Protein AF-A0A844Q9M7-F1 (afdb_monomer_lite)

Structure (mmCIF, N/CA/C/O backbone):
data_AF-A0A844Q9M7-F1
#
_entry.id   AF-A0A844Q9M7-F1
#
loop_
_atom_site.group_PDB
_atom_site.id
_atom_site.type_symbol
_atom_site.label_atom_id
_atom_site.label_alt_id
_atom_site.label_comp_id
_atom_site.label_asym_id
_atom_site.label_entity_id
_atom_site.label_seq_id
_atom_site.pdbx_PDB_ins_code
_atom_site.Cartn_x
_atom_site.Cartn_y
_atom_site.Cartn_z
_atom_site.occupancy
_atom_site.B_iso_or_equiv
_atom_site.auth_seq_id
_atom_site.auth_comp_id
_atom_site.auth_asym_id
_atom_site.auth_atom_id
_atom_site.pdbx_PDB_model_num
ATOM 1 N N . MET A 1 1 ? 21.546 1.762 -18.714 1.00 50.78 1 MET A N 1
ATOM 2 C CA . MET A 1 1 ? 20.834 0.588 -19.251 1.00 50.78 1 MET A CA 1
ATOM 3 C C . MET A 1 1 ? 20.037 0.017 -18.087 1.00 50.78 1 MET A C 1
ATOM 5 O O . MET A 1 1 ? 20.643 -0.617 -17.238 1.00 50.78 1 MET A O 1
ATOM 9 N N . HIS A 1 2 ? 18.753 0.370 -17.952 1.00 58.12 2 HIS A N 1
ATOM 10 C CA . HIS A 1 2 ? 17.869 -0.300 -16.988 1.00 58.12 2 HIS A CA 1
ATOM 11 C C . HIS A 1 2 ? 17.723 -1.745 -17.474 1.00 58.12 2 HIS A C 1
ATOM 13 O O . HIS A 1 2 ? 17.362 -1.965 -18.631 1.00 58.12 2 HIS A O 1
ATOM 19 N N . THR A 1 3 ? 18.132 -2.718 -16.666 1.00 80.94 3 THR A N 1
ATOM 20 C CA . THR A 1 3 ? 17.999 -4.133 -17.017 1.00 80.94 3 THR A CA 1
ATOM 21 C C . THR A 1 3 ? 16.527 -4.534 -16.923 1.00 80.94 3 THR A C 1
ATOM 23 O O . THR A 1 3 ? 15.772 -3.973 -16.133 1.00 80.94 3 THR A O 1
ATOM 26 N N . VAL A 1 4 ? 16.103 -5.508 -17.731 1.00 82.38 4 VAL A N 1
ATOM 27 C CA . VAL A 1 4 ? 14.734 -6.062 -17.682 1.00 82.38 4 VAL A CA 1
ATOM 28 C C . VAL A 1 4 ? 14.382 -6.550 -16.271 1.00 82.38 4 VAL A C 1
ATOM 30 O O . VAL A 1 4 ? 13.248 -6.404 -15.833 1.00 82.38 4 VAL A O 1
ATOM 33 N N . GLU A 1 5 ? 15.373 -7.067 -15.544 1.00 86.56 5 GLU A N 1
ATOM 34 C CA . GLU A 1 5 ? 15.252 -7.484 -14.143 1.00 86.56 5 GLU A CA 1
ATOM 35 C C . GLU A 1 5 ? 14.867 -6.321 -13.223 1.00 86.56 5 GLU A C 1
ATOM 37 O O . GLU A 1 5 ? 13.927 -6.448 -12.446 1.00 86.56 5 GLU A O 1
ATOM 42 N N . HIS A 1 6 ? 15.511 -5.161 -13.365 1.00 87.06 6 HIS A N 1
ATOM 43 C CA . HIS A 1 6 ? 15.197 -3.991 -12.549 1.00 87.06 6 HIS A CA 1
ATOM 44 C C . HIS A 1 6 ? 13.787 -3.444 -12.827 1.00 87.06 6 HIS A C 1
ATOM 46 O O . HIS A 1 6 ? 13.065 -3.073 -11.906 1.00 87.06 6 HIS A O 1
ATOM 52 N N . GLU A 1 7 ? 13.352 -3.432 -14.092 1.00 87.81 7 GLU A N 1
ATOM 53 C CA . GLU A 1 7 ? 11.975 -3.039 -14.426 1.00 87.81 7 GLU A CA 1
ATOM 54 C C . GLU A 1 7 ? 10.940 -4.037 -13.892 1.00 87.81 7 GLU A C 1
ATOM 56 O O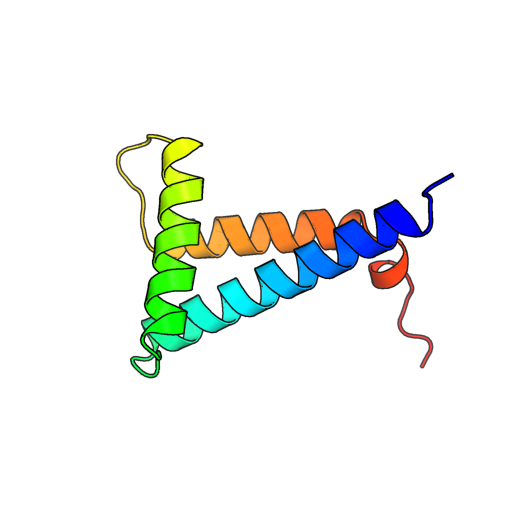 . GLU A 1 7 ? 9.853 -3.632 -13.479 1.00 87.81 7 GLU A O 1
ATOM 61 N N . TRP A 1 8 ? 11.272 -5.330 -13.861 1.00 88.56 8 TRP A N 1
ATOM 62 C CA . TRP A 1 8 ? 10.417 -6.346 -13.254 1.00 88.56 8 TRP A CA 1
ATOM 63 C C . TRP A 1 8 ? 10.295 -6.158 -11.737 1.00 88.56 8 TRP A C 1
ATOM 65 O O . TRP A 1 8 ? 9.188 -6.196 -11.204 1.00 88.56 8 TRP A O 1
ATOM 75 N N . GLU A 1 9 ? 11.405 -5.897 -11.044 1.00 90.12 9 GLU A N 1
ATOM 76 C CA . GLU A 1 9 ? 11.412 -5.599 -9.607 1.00 90.12 9 GLU A CA 1
ATOM 77 C C . GLU A 1 9 ? 10.563 -4.366 -9.278 1.00 90.12 9 GLU A C 1
ATOM 79 O O . GLU A 1 9 ? 9.718 -4.419 -8.381 1.00 90.12 9 GLU A O 1
ATOM 84 N N . LEU A 1 10 ? 10.725 -3.281 -10.046 1.00 87.88 10 LEU A N 1
ATOM 85 C CA . LEU A 1 10 ? 9.898 -2.080 -9.913 1.00 87.88 10 LEU A CA 1
ATOM 86 C C . LEU A 1 10 ? 8.416 -2.389 -10.134 1.00 87.88 10 LEU A C 1
ATOM 88 O O . LEU A 1 10 ? 7.575 -1.934 -9.364 1.00 87.88 10 LEU A O 1
ATOM 92 N N . HIS A 1 11 ? 8.087 -3.178 -11.158 1.00 88.56 11 HIS A N 1
ATOM 93 C CA . HIS A 1 11 ? 6.704 -3.542 -11.450 1.00 88.56 11 HIS A CA 1
ATOM 94 C C . HIS A 1 11 ? 6.059 -4.340 -10.309 1.00 88.56 11 HIS A C 1
ATOM 96 O O . HIS A 1 11 ? 4.942 -4.028 -9.899 1.00 88.56 11 HIS A O 1
ATOM 102 N N . VAL A 1 12 ? 6.768 -5.328 -9.757 1.00 92.19 12 VAL A N 1
ATOM 103 C CA . VAL A 1 12 ? 6.288 -6.111 -8.608 1.00 92.19 12 VAL A CA 1
ATOM 104 C C . VAL A 1 12 ? 6.072 -5.214 -7.387 1.00 92.19 12 VAL A C 1
ATOM 106 O O . VAL A 1 12 ? 5.050 -5.343 -6.714 1.00 92.19 12 VAL A O 1
ATOM 109 N N . ALA A 1 13 ? 6.990 -4.282 -7.122 1.00 89.25 13 ALA A N 1
ATOM 110 C CA . ALA A 1 13 ? 6.862 -3.341 -6.013 1.00 89.25 13 ALA A CA 1
ATOM 111 C C . ALA A 1 13 ? 5.667 -2.385 -6.184 1.00 89.25 13 ALA A C 1
ATOM 113 O O . ALA A 1 13 ? 4.931 -2.153 -5.227 1.00 89.25 13 ALA A O 1
ATOM 114 N N . ILE A 1 14 ? 5.428 -1.876 -7.398 1.00 89.38 14 ILE A N 1
ATOM 115 C CA . ILE A 1 14 ? 4.265 -1.028 -7.710 1.00 89.38 14 ILE A CA 1
ATOM 116 C C . ILE A 1 14 ? 2.961 -1.784 -7.434 1.00 89.38 14 ILE A C 1
ATOM 118 O O . ILE A 1 14 ? 2.111 -1.274 -6.706 1.00 89.38 14 ILE A O 1
ATOM 122 N N . LEU A 1 15 ? 2.827 -3.018 -7.935 1.00 91.88 15 LEU A N 1
ATOM 123 C CA . LEU A 1 15 ? 1.628 -3.836 -7.712 1.00 91.88 15 LEU A CA 1
ATOM 124 C C . LEU A 1 15 ? 1.374 -4.110 -6.224 1.00 91.88 15 L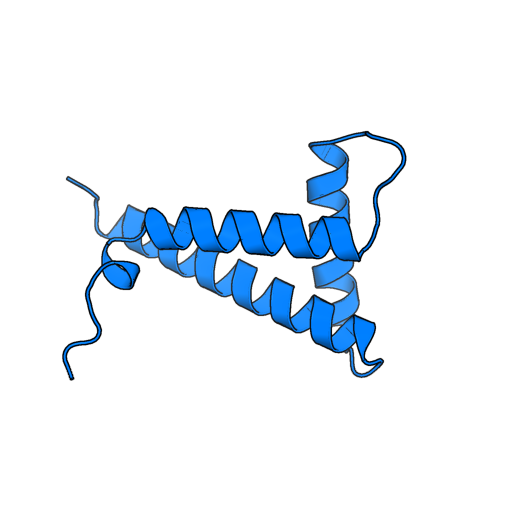EU A C 1
ATOM 126 O O . LEU A 1 15 ? 0.224 -4.127 -5.779 1.00 91.88 15 LEU A O 1
ATOM 130 N N . ASP A 1 16 ? 2.433 -4.316 -5.439 1.00 92.12 16 ASP A N 1
ATOM 131 C CA . ASP A 1 16 ? 2.287 -4.526 -4.001 1.00 92.12 16 ASP A CA 1
ATOM 132 C C . ASP A 1 16 ? 1.836 -3.254 -3.263 1.00 92.12 16 ASP A C 1
ATOM 134 O O . ASP A 1 16 ? 0.998 -3.328 -2.356 1.00 92.12 16 ASP A O 1
ATOM 138 N N . LEU A 1 17 ? 2.323 -2.079 -3.674 1.00 90.88 17 LEU A N 1
ATOM 139 C CA . LEU A 1 17 ? 1.867 -0.801 -3.126 1.00 90.88 17 LEU A CA 1
ATOM 140 C C . LEU A 1 17 ? 0.414 -0.504 -3.514 1.00 90.88 17 LEU A C 1
ATOM 142 O O . LEU A 1 17 ? -0.367 -0.122 -2.643 1.00 90.88 17 LEU A O 1
ATOM 146 N N . GLU A 1 18 ? 0.011 -0.752 -4.763 1.00 92.94 18 GLU A N 1
ATOM 147 C CA . GLU A 1 18 ? -1.385 -0.603 -5.201 1.00 92.94 18 GLU A CA 1
ATOM 148 C C . GLU A 1 18 ? -2.344 -1.445 -4.354 1.00 92.94 18 GLU A C 1
ATOM 150 O O . GLU A 1 18 ? -3.387 -0.966 -3.899 1.00 92.94 18 GLU A O 1
ATOM 155 N N . GLU A 1 19 ? -1.998 -2.710 -4.114 1.00 95.38 19 GLU A N 1
ATOM 156 C CA . GLU A 1 19 ? -2.846 -3.597 -3.323 1.00 95.38 19 GLU A CA 1
ATOM 157 C C . GLU A 1 19 ? -2.884 -3.179 -1.847 1.00 95.38 19 GLU A C 1
ATOM 159 O O . GLU A 1 19 ? -3.915 -3.302 -1.183 1.00 95.38 19 GLU A O 1
ATOM 164 N N . THR A 1 20 ? -1.791 -2.611 -1.339 1.00 93.56 20 THR A N 1
ATOM 165 C CA . THR A 1 20 ? -1.743 -2.021 0.003 1.00 93.56 20 THR A CA 1
ATOM 166 C C . THR A 1 20 ? -2.651 -0.797 0.115 1.00 93.56 20 THR A C 1
ATOM 168 O O . THR A 1 20 ? -3.426 -0.718 1.068 1.00 93.56 20 THR A O 1
ATOM 171 N N . ILE A 1 21 ? -2.656 0.101 -0.875 1.00 92.62 21 ILE A N 1
ATOM 172 C CA . ILE A 1 21 ? -3.572 1.256 -0.931 1.00 92.62 21 ILE A CA 1
ATOM 173 C C . ILE A 1 21 ? -5.033 0.783 -0.941 1.00 92.62 21 ILE A C 1
ATOM 175 O O . ILE A 1 21 ? -5.855 1.253 -0.154 1.00 92.62 21 ILE A O 1
ATOM 179 N N . ARG A 1 22 ? -5.365 -0.222 -1.761 1.00 94.69 22 ARG A N 1
ATOM 180 C CA . ARG A 1 22 ? -6.722 -0.797 -1.787 1.00 94.69 22 ARG A CA 1
ATOM 181 C C . ARG A 1 22 ? -7.108 -1.444 -0.456 1.00 94.69 22 ARG A C 1
ATOM 183 O O . ARG A 1 22 ? -8.275 -1.383 -0.064 1.00 94.69 22 ARG A O 1
ATOM 190 N N . ALA A 1 23 ? -6.159 -2.063 0.246 1.00 94.25 23 ALA A N 1
ATOM 191 C CA . ALA A 1 23 ? -6.395 -2.616 1.574 1.00 94.25 23 ALA A CA 1
ATOM 192 C C . ALA A 1 23 ? -6.704 -1.511 2.601 1.00 94.25 23 ALA A C 1
ATOM 194 O O . ALA A 1 23 ? -7.642 -1.680 3.382 1.00 94.25 23 ALA A O 1
ATOM 195 N N . PHE A 1 24 ? -6.009 -0.364 2.556 1.00 92.00 24 PHE A N 1
ATOM 196 C CA . PHE A 1 24 ? -6.350 0.812 3.374 1.00 92.00 24 PHE A CA 1
ATOM 197 C C . PHE A 1 24 ? -7.797 1.262 3.136 1.00 92.00 24 PHE A C 1
ATOM 199 O O . PHE A 1 24 ? -8.555 1.408 4.097 1.00 92.00 24 PHE A O 1
ATOM 206 N N . ASP A 1 25 ? -8.216 1.388 1.875 1.00 93.38 25 ASP A N 1
ATOM 207 C CA . ASP A 1 25 ? -9.589 1.771 1.525 1.00 93.38 25 ASP A CA 1
ATOM 208 C C . ASP A 1 25 ? -10.627 0.774 2.065 1.00 93.38 25 ASP A C 1
ATOM 210 O O . ASP A 1 25 ? -11.673 1.168 2.593 1.00 93.38 25 ASP A O 1
ATOM 214 N N . ARG A 1 26 ? -10.355 -0.534 1.957 1.00 95.12 26 ARG A N 1
ATOM 215 C CA . ARG A 1 26 ? -11.246 -1.578 2.491 1.00 95.12 26 ARG A CA 1
ATOM 216 C C . ARG A 1 26 ? -11.341 -1.522 4.014 1.00 95.12 26 ARG A C 1
ATOM 218 O O . ARG A 1 26 ? -12.441 -1.690 4.546 1.00 95.12 26 ARG A O 1
ATOM 225 N N . VAL A 1 27 ? -10.228 -1.264 4.705 1.00 92.81 27 VAL A N 1
ATOM 226 C CA . VAL A 1 27 ? -10.190 -1.106 6.168 1.00 92.81 27 VAL A CA 1
ATOM 227 C C . VAL A 1 27 ? -11.009 0.111 6.592 1.00 92.81 27 VAL A C 1
ATOM 229 O O . VAL A 1 27 ? -11.892 -0.027 7.437 1.00 92.81 27 VAL A O 1
ATOM 232 N N . GLN A 1 28 ? -10.802 1.269 5.957 1.00 89.38 28 GLN A N 1
ATOM 233 C CA . GLN A 1 28 ? -11.540 2.499 6.270 1.00 89.38 28 GLN A CA 1
ATOM 234 C C . GLN A 1 28 ? -13.053 2.362 6.03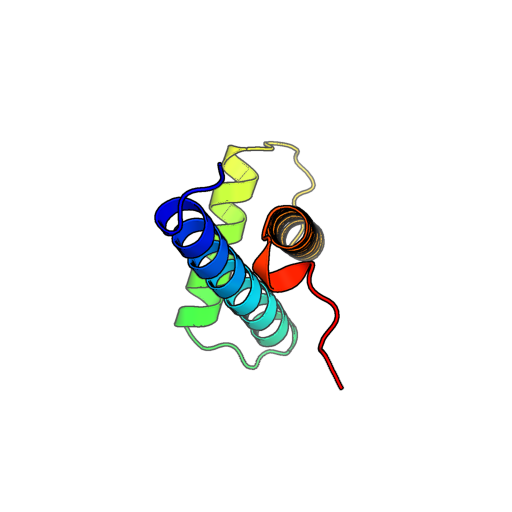9 1.00 89.38 28 GLN A C 1
ATOM 236 O O . GLN A 1 28 ? -13.851 2.913 6.794 1.00 89.38 28 GLN A O 1
ATOM 241 N N . ARG A 1 29 ? -13.466 1.601 5.019 1.00 92.62 29 ARG A N 1
ATOM 242 C CA . ARG A 1 29 ? -14.885 1.367 4.693 1.00 92.62 29 ARG A CA 1
ATOM 243 C C . ARG A 1 29 ? -15.536 0.246 5.513 1.00 92.62 29 ARG A C 1
ATOM 245 O O . ARG A 1 29 ? -16.724 -0.008 5.334 1.00 92.62 29 ARG A O 1
ATOM 252 N N . GLY A 1 30 ? -14.787 -0.444 6.378 1.00 91.06 30 GLY A N 1
ATOM 253 C CA . GLY A 1 30 ? -15.293 -1.556 7.192 1.00 91.06 30 GLY A CA 1
ATOM 254 C C . GLY A 1 30 ? -15.537 -2.864 6.424 1.00 91.06 30 GLY A C 1
ATOM 255 O O . GLY A 1 30 ? -16.199 -3.759 6.940 1.00 91.06 30 GLY A O 1
ATOM 256 N N . GLY A 1 31 ? -15.010 -2.988 5.200 1.00 92.69 31 GLY A N 1
ATOM 257 C CA . GLY A 1 31 ? -15.147 -4.169 4.334 1.00 92.69 31 GLY A CA 1
ATOM 258 C C . GLY A 1 31 ? -13.889 -5.041 4.257 1.00 92.69 31 GLY A C 1
ATOM 259 O O . GLY A 1 31 ? -13.769 -5.863 3.352 1.00 92.69 31 GLY A O 1
ATOM 260 N N . ALA A 1 32 ? -12.924 -4.821 5.148 1.00 93.88 32 ALA A N 1
ATOM 261 C CA . ALA A 1 32 ? -11.632 -5.492 5.124 1.00 93.88 32 ALA A CA 1
ATOM 262 C C . ALA A 1 32 ? -11.698 -6.958 5.564 1.00 93.88 32 ALA A C 1
ATOM 264 O O . ALA A 1 32 ? -12.313 -7.315 6.569 1.00 93.88 32 ALA A O 1
ATOM 265 N N . SER A 1 33 ? -10.966 -7.800 4.841 1.00 95.75 33 SER A N 1
ATOM 266 C CA . SER A 1 33 ? -10.603 -9.140 5.287 1.00 95.75 33 SER A CA 1
ATOM 267 C C . SER A 1 33 ? -9.490 -9.093 6.344 1.00 95.75 33 SER A C 1
ATOM 269 O O . SER A 1 33 ? -8.770 -8.104 6.486 1.00 95.75 33 SER A O 1
ATOM 271 N N . ALA A 1 34 ? -9.268 -10.205 7.051 1.00 94.81 34 ALA A N 1
ATOM 272 C CA . ALA A 1 34 ? -8.139 -10.325 7.980 1.00 94.81 34 ALA A CA 1
ATOM 273 C C . ALA A 1 34 ? -6.773 -10.124 7.291 1.00 94.81 34 ALA A C 1
ATOM 275 O O . ALA A 1 34 ? -5.823 -9.668 7.926 1.00 94.81 34 ALA A O 1
ATOM 276 N N . ASN A 1 35 ? -6.669 -10.449 5.999 1.00 94.88 35 ASN A N 1
ATOM 277 C CA . ASN A 1 35 ? -5.450 -10.228 5.225 1.00 94.88 35 ASN A CA 1
ATOM 278 C C . ASN A 1 35 ? -5.238 -8.743 4.915 1.00 94.88 35 ASN A C 1
ATOM 280 O O . ASN A 1 35 ? -4.103 -8.282 4.982 1.00 94.88 35 ASN A O 1
ATOM 284 N N . ASP A 1 36 ? -6.312 -7.994 4.656 1.00 93.56 36 ASP A N 1
ATOM 285 C CA . ASP A 1 36 ? -6.242 -6.545 4.438 1.00 93.56 36 ASP A CA 1
ATOM 286 C C . ASP A 1 36 ? -5.752 -5.831 5.695 1.00 93.56 36 ASP A C 1
ATOM 288 O O . ASP A 1 36 ? -4.825 -5.028 5.632 1.00 93.56 36 ASP A O 1
ATOM 292 N N . VAL A 1 37 ? -6.313 -6.198 6.852 1.00 92.19 37 VAL A N 1
ATOM 293 C CA . VAL A 1 37 ? -5.898 -5.646 8.149 1.00 92.19 37 VAL A CA 1
ATOM 294 C C . VAL A 1 37 ? -4.422 -5.937 8.415 1.00 92.19 37 VAL A C 1
ATOM 296 O O . VAL A 1 37 ? -3.682 -5.032 8.785 1.00 92.19 37 VAL A O 1
ATOM 299 N N . LYS A 1 38 ? -3.962 -7.173 8.180 1.00 93.88 38 LYS A N 1
ATOM 300 C CA . LYS A 1 38 ? -2.546 -7.535 8.356 1.00 93.88 38 LYS A CA 1
ATOM 301 C C . LYS A 1 38 ? -1.622 -6.784 7.400 1.00 93.88 38 LYS A C 1
ATOM 303 O O . LYS A 1 38 ? -0.546 -6.364 7.814 1.00 93.88 38 LYS A O 1
ATOM 308 N N . ARG A 1 39 ? -2.023 -6.627 6.136 1.00 93.88 39 ARG A N 1
ATOM 309 C CA . ARG A 1 39 ? -1.256 -5.899 5.116 1.00 93.88 39 ARG A CA 1
ATOM 310 C C . ARG A 1 39 ? -1.103 -4.428 5.503 1.00 93.88 39 ARG A C 1
ATOM 312 O O . ARG A 1 39 ? 0.016 -3.927 5.524 1.00 93.88 39 ARG A O 1
ATOM 319 N N . VAL A 1 40 ? -2.200 -3.784 5.898 1.00 91.12 40 VAL A N 1
ATOM 320 C CA . VAL A 1 40 ? -2.200 -2.402 6.399 1.00 91.12 40 VAL A CA 1
ATOM 321 C C . VAL A 1 40 ? -1.353 -2.272 7.663 1.00 91.12 40 VAL A C 1
ATOM 323 O O . VAL A 1 40 ? -0.511 -1.384 7.741 1.00 91.12 40 VAL A O 1
ATOM 326 N N . GLN A 1 41 ? -1.515 -3.182 8.626 1.00 90.50 41 GLN A N 1
ATOM 327 C CA . GLN A 1 41 ? -0.735 -3.168 9.863 1.00 90.50 41 GLN A CA 1
ATOM 328 C C . GLN A 1 41 ? 0.767 -3.276 9.586 1.00 90.50 41 GLN A C 1
ATOM 330 O O . GLN A 1 41 ? 1.538 -2.516 10.159 1.00 90.50 41 GLN A O 1
ATOM 335 N N . ARG A 1 42 ? 1.181 -4.179 8.691 1.00 90.44 42 ARG A N 1
ATOM 336 C CA . ARG A 1 42 ? 2.588 -4.324 8.307 1.00 90.44 42 ARG A CA 1
ATOM 337 C C . ARG A 1 42 ? 3.128 -3.049 7.663 1.00 90.44 42 ARG A C 1
ATOM 339 O O . ARG A 1 42 ? 4.156 -2.559 8.100 1.00 90.44 42 ARG A O 1
ATOM 346 N N . ALA A 1 43 ? 2.405 -2.482 6.698 1.00 87.00 43 ALA A N 1
ATOM 347 C CA . ALA A 1 43 ? 2.806 -1.230 6.058 1.00 87.00 43 ALA A CA 1
ATOM 348 C C . ALA A 1 43 ? 2.939 -0.081 7.073 1.00 87.00 43 ALA A C 1
ATOM 350 O O . ALA A 1 43 ? 3.859 0.726 6.990 1.00 87.00 43 ALA A O 1
ATOM 351 N N . MET A 1 44 ? 2.044 -0.024 8.062 1.00 85.00 44 MET A N 1
ATOM 352 C CA . MET A 1 44 ? 2.119 0.946 9.153 1.00 85.00 44 MET A CA 1
ATOM 353 C C . MET A 1 44 ? 3.347 0.727 10.046 1.00 85.00 44 MET A C 1
ATOM 355 O O . MET A 1 44 ? 4.020 1.694 10.390 1.00 85.00 44 MET A O 1
ATOM 359 N N . THR A 1 45 ? 3.653 -0.522 10.406 1.00 85.25 45 THR A N 1
ATOM 360 C CA . THR A 1 45 ? 4.848 -0.869 11.189 1.00 85.25 45 THR A CA 1
ATOM 361 C C . THR A 1 45 ? 6.131 -0.511 10.446 1.00 85.25 45 THR A C 1
ATOM 363 O O . THR A 1 45 ? 6.973 0.173 11.019 1.00 85.25 45 THR A O 1
ATOM 366 N N . ASP A 1 46 ? 6.245 -0.891 9.174 1.00 82.50 46 ASP A N 1
ATOM 367 C CA . A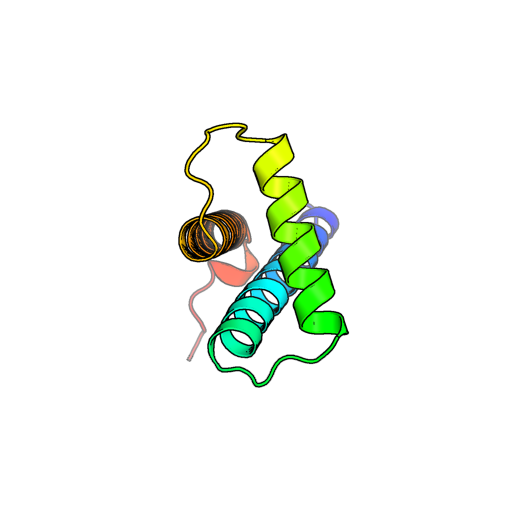SP A 1 46 ? 7.427 -0.605 8.356 1.00 82.50 46 ASP A CA 1
ATOM 368 C C . ASP A 1 46 ? 7.664 0.919 8.253 1.00 82.50 46 ASP A C 1
ATOM 370 O O . ASP A 1 46 ? 8.797 1.391 8.316 1.00 82.50 46 ASP A O 1
ATOM 374 N N . LEU A 1 47 ? 6.593 1.720 8.172 1.00 78.12 47 LEU A N 1
ATOM 375 C CA . LEU A 1 47 ? 6.688 3.183 8.170 1.00 78.12 47 LEU A CA 1
ATOM 376 C C . LEU A 1 47 ? 7.115 3.761 9.526 1.00 78.12 47 LEU A C 1
ATOM 378 O O . LEU A 1 47 ? 7.963 4.654 9.555 1.00 78.12 47 LEU A O 1
ATOM 382 N N . LEU A 1 48 ? 6.572 3.250 10.634 1.00 72.44 48 LEU A N 1
ATOM 383 C CA . LEU A 1 48 ? 6.935 3.672 11.994 1.00 72.44 48 LEU A CA 1
ATOM 384 C C . LEU A 1 48 ? 8.410 3.406 12.315 1.00 72.44 48 LEU A C 1
ATOM 386 O O . LEU A 1 48 ? 9.048 4.214 12.986 1.00 72.44 48 LEU A O 1
ATOM 390 N N . GLU A 1 49 ? 8.977 2.312 11.803 1.00 74.69 49 GLU A N 1
ATOM 391 C CA . GLU A 1 49 ? 10.413 2.030 11.941 1.00 74.69 49 GLU A CA 1
ATOM 392 C C . GLU A 1 49 ? 11.287 3.075 11.227 1.00 74.69 49 GLU A C 1
ATOM 394 O O . GLU A 1 49 ? 12.420 3.326 11.639 1.00 74.69 49 GLU A O 1
ATOM 399 N N . THR A 1 50 ? 10.760 3.719 10.181 1.00 69.44 50 THR A N 1
ATOM 400 C CA . THR A 1 50 ? 11.481 4.733 9.392 1.00 69.44 50 THR A CA 1
ATOM 401 C C . THR A 1 50 ? 11.209 6.179 9.819 1.00 69.44 50 THR A C 1
ATOM 403 O O . THR A 1 50 ? 11.971 7.072 9.449 1.00 69.44 50 THR A O 1
ATOM 406 N N . SER A 1 51 ? 10.155 6.432 10.602 1.00 62.84 51 SER A N 1
ATOM 407 C CA . SER A 1 51 ? 9.776 7.763 11.088 1.00 62.84 51 SER A CA 1
ATOM 408 C C . SER A 1 51 ? 9.102 7.640 12.463 1.00 62.84 51 SER A C 1
ATOM 410 O O . SER A 1 51 ? 7.902 7.379 12.537 1.00 62.84 51 SER A O 1
ATOM 412 N N . PRO A 1 52 ? 9.865 7.805 13.559 1.00 62.31 52 PRO A N 1
ATOM 413 C CA . PRO A 1 52 ? 9.382 7.589 14.922 1.00 62.31 52 PRO A CA 1
ATOM 414 C C . PRO A 1 52 ? 8.585 8.774 15.504 1.00 62.31 52 PRO A C 1
ATOM 416 O O . PRO A 1 52 ? 8.457 8.862 16.721 1.00 62.31 52 PRO A O 1
ATOM 419 N N . ASP A 1 53 ? 8.086 9.702 14.679 1.00 65.50 53 ASP A N 1
ATOM 420 C CA . ASP A 1 53 ? 7.342 10.866 15.175 1.00 65.50 53 ASP A CA 1
ATOM 421 C C . ASP A 1 53 ? 5.963 10.463 15.738 1.00 65.50 53 ASP A C 1
ATOM 423 O O . ASP A 1 53 ? 5.254 9.623 15.179 1.00 65.50 53 ASP A O 1
ATOM 427 N N . ASP A 1 54 ? 5.573 11.104 16.844 1.00 57.19 54 ASP A N 1
ATOM 428 C CA . ASP A 1 54 ? 4.464 10.703 17.726 1.00 57.19 54 ASP A CA 1
ATOM 429 C C . ASP A 1 54 ? 3.043 10.830 17.119 1.00 57.19 54 ASP A C 1
ATOM 431 O O . ASP A 1 54 ? 2.087 10.301 17.686 1.00 57.19 54 ASP A O 1
ATOM 435 N N . ASP A 1 55 ? 2.882 11.475 15.956 1.00 63.94 55 ASP A N 1
ATOM 436 C CA . ASP A 1 55 ? 1.579 11.745 15.311 1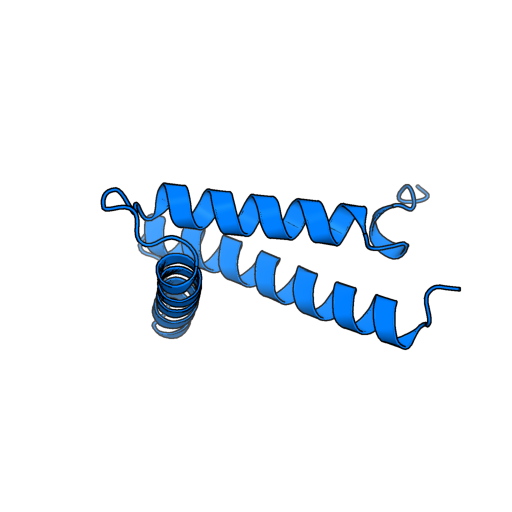.00 63.94 55 ASP A CA 1
ATOM 437 C C . ASP A 1 55 ? 1.306 10.836 14.091 1.00 63.94 55 ASP A C 1
ATOM 439 O O . ASP A 1 55 ? 0.824 11.253 13.029 1.00 63.94 55 ASP A O 1
ATOM 443 N N . PHE A 1 56 ? 1.610 9.543 14.225 1.00 70.88 56 PHE A N 1
ATOM 444 C CA . PHE A 1 56 ? 1.348 8.565 13.171 1.00 70.88 56 PHE A CA 1
ATOM 445 C C . PHE A 1 56 ? -0.145 8.223 13.063 1.00 70.88 56 PHE A C 1
ATOM 447 O O . PHE A 1 56 ? -0.709 7.475 13.866 1.00 70.88 56 PHE A O 1
ATOM 454 N N . THR A 1 57 ? -0.797 8.738 12.019 1.00 81.38 57 THR A N 1
ATOM 455 C CA . THR A 1 57 ? -2.197 8.424 11.699 1.00 81.38 57 THR A CA 1
ATOM 456 C C . THR A 1 57 ? -2.305 7.430 10.543 1.00 81.38 57 THR A C 1
ATOM 458 O O . THR A 1 57 ? -1.442 7.359 9.670 1.00 81.38 57 THR A O 1
ATOM 461 N N . MET A 1 58 ? -3.414 6.685 10.485 1.00 78.44 58 MET A N 1
ATOM 462 C CA . MET A 1 58 ? -3.709 5.779 9.364 1.00 78.44 58 MET A CA 1
ATOM 463 C C . MET A 1 58 ? -3.775 6.518 8.015 1.00 78.44 58 MET A C 1
ATOM 465 O O . MET A 1 58 ? -3.402 5.960 6.988 1.00 78.44 58 MET A O 1
ATOM 469 N N . GLU A 1 59 ? -4.204 7.782 8.019 1.00 82.44 59 GLU A N 1
ATOM 470 C CA . GLU A 1 59 ? -4.230 8.625 6.822 1.00 82.44 59 GLU A CA 1
ATOM 471 C C . GLU A 1 59 ? -2.820 9.055 6.393 1.00 82.44 59 GLU A C 1
ATOM 473 O O . GLU A 1 59 ? -2.491 8.974 5.213 1.00 82.44 59 GLU A O 1
ATOM 478 N N . ALA A 1 60 ? -1.953 9.430 7.340 1.00 83.62 60 ALA A N 1
ATOM 479 C CA . ALA A 1 60 ? -0.548 9.717 7.048 1.00 83.62 60 ALA A CA 1
ATOM 480 C C . ALA A 1 60 ? 0.179 8.478 6.498 1.00 83.62 60 ALA A C 1
ATOM 482 O O . ALA A 1 60 ? 0.954 8.579 5.546 1.00 83.62 60 ALA A O 1
ATOM 483 N N . ALA A 1 61 ? -0.119 7.295 7.047 1.00 83.56 61 ALA A N 1
ATOM 484 C CA . ALA A 1 61 ? 0.398 6.029 6.541 1.00 83.56 61 ALA A CA 1
ATOM 485 C C . ALA A 1 61 ? -0.020 5.792 5.083 1.00 83.56 61 ALA A C 1
ATOM 487 O O . ALA A 1 61 ? 0.827 5.509 4.236 1.00 83.56 61 ALA A O 1
ATOM 488 N N . ARG A 1 62 ? -1.309 5.981 4.778 1.00 85.62 62 ARG A N 1
ATOM 489 C CA . ARG A 1 62 ? -1.851 5.855 3.420 1.00 85.62 62 ARG A CA 1
ATOM 490 C C . ARG A 1 62 ? -1.161 6.811 2.445 1.00 85.62 62 ARG A C 1
ATOM 492 O O . ARG A 1 62 ? -0.661 6.365 1.419 1.00 85.62 62 ARG A O 1
ATOM 499 N N . GLN A 1 63 ? -1.038 8.087 2.806 1.00 86.94 63 GLN A N 1
ATOM 500 C CA . GLN A 1 63 ? -0.378 9.100 1.974 1.00 86.94 63 GLN A CA 1
ATOM 501 C C . GLN A 1 63 ? 1.104 8.795 1.725 1.00 86.94 63 GLN A C 1
ATOM 503 O O . GLN A 1 63 ? 1.633 9.091 0.654 1.00 86.94 63 GLN A O 1
ATOM 508 N N . ASN A 1 64 ? 1.801 8.204 2.697 1.00 86.56 64 ASN A N 1
ATOM 509 C CA . ASN A 1 64 ? 3.188 7.782 2.513 1.00 86.56 64 ASN A CA 1
ATOM 510 C C . ASN A 1 64 ? 3.300 6.613 1.523 1.00 86.56 64 ASN A C 1
ATOM 512 O O . ASN A 1 64 ? 4.188 6.636 0.670 1.00 86.56 64 ASN A O 1
ATOM 516 N N . VAL A 1 65 ? 2.390 5.636 1.596 1.00 86.56 65 VAL A N 1
ATOM 517 C CA . VAL A 1 65 ? 2.318 4.524 0.631 1.00 86.56 65 VAL A CA 1
ATOM 518 C C . VAL A 1 65 ? 1.980 5.040 -0.773 1.00 86.56 65 VAL A C 1
ATOM 520 O O . VAL A 1 65 ? 2.638 4.644 -1.731 1.00 86.56 65 VAL A O 1
ATOM 523 N N . GLU A 1 66 ? 1.027 5.968 -0.903 1.00 88.19 66 GLU A N 1
ATOM 524 C CA . GLU A 1 66 ? 0.688 6.628 -2.176 1.00 88.19 66 GLU A CA 1
ATOM 525 C C . GLU A 1 66 ? 1.891 7.383 -2.761 1.00 88.19 66 GLU A C 1
ATOM 527 O O . GLU A 1 66 ? 2.222 7.232 -3.934 1.00 88.19 66 GLU A O 1
ATOM 532 N N . ARG A 1 67 ? 2.631 8.127 -1.931 1.00 89.00 67 ARG A N 1
ATOM 533 C CA . ARG A 1 67 ? 3.840 8.830 -2.379 1.00 89.00 67 ARG A CA 1
ATOM 534 C C . ARG A 1 67 ? 4.925 7.867 -2.857 1.00 89.00 67 ARG A C 1
ATOM 536 O O . ARG A 1 67 ? 5.577 8.141 -3.862 1.00 89.00 67 ARG A O 1
ATOM 543 N N . ALA A 1 68 ? 5.136 6.760 -2.144 1.00 87.00 68 ALA A N 1
ATOM 544 C CA . ALA A 1 68 ? 6.081 5.726 -2.556 1.00 87.00 68 ALA A CA 1
ATOM 545 C C . ALA A 1 68 ? 5.656 5.094 -3.891 1.00 87.00 68 ALA A C 1
ATOM 547 O O . ALA A 1 68 ? 6.488 4.922 -4.782 1.00 87.00 68 ALA A O 1
ATOM 548 N N . HIS A 1 69 ? 4.360 4.822 -4.060 1.00 90.19 69 HIS A N 1
ATOM 549 C CA . HIS A 1 69 ? 3.793 4.310 -5.304 1.00 90.19 69 HIS A CA 1
ATOM 550 C C . HIS A 1 69 ? 4.072 5.255 -6.480 1.00 90.19 69 HIS A C 1
ATOM 552 O O . HIS A 1 69 ? 4.625 4.829 -7.496 1.00 90.19 69 HIS A O 1
ATOM 558 N N . ASP A 1 70 ? 3.778 6.546 -6.323 1.00 87.75 70 ASP A N 1
ATOM 559 C CA . ASP A 1 70 ? 3.980 7.548 -7.373 1.00 87.75 70 ASP A CA 1
ATOM 560 C C . ASP A 1 70 ? 5.463 7.714 -7.734 1.00 87.75 70 ASP A C 1
ATOM 562 O O . ASP A 1 70 ? 5.822 7.843 -8.908 1.00 87.75 70 ASP A O 1
ATOM 566 N N . GLN A 1 71 ? 6.349 7.650 -6.734 1.00 87.94 71 GLN A N 1
ATOM 567 C CA . GLN A 1 71 ? 7.796 7.677 -6.945 1.00 87.94 71 GLN A CA 1
ATOM 568 C C . GLN A 1 71 ? 8.294 6.461 -7.731 1.00 87.94 71 GLN A C 1
ATOM 570 O O . GLN A 1 71 ? 9.133 6.629 -8.620 1.00 87.94 71 GLN A O 1
ATOM 575 N N . LEU A 1 72 ? 7.801 5.253 -7.431 1.00 86.50 72 LEU A N 1
ATOM 576 C CA . LEU A 1 72 ? 8.169 4.049 -8.181 1.00 86.50 72 LEU A CA 1
ATOM 577 C C . LEU A 1 72 ? 7.591 4.074 -9.600 1.00 86.50 72 LEU A C 1
ATOM 579 O O . LEU A 1 72 ? 8.299 3.740 -10.551 1.00 86.50 72 LEU A O 1
ATOM 583 N N . CYS A 1 73 ? 6.359 4.555 -9.777 1.00 86.56 73 CYS A N 1
ATOM 584 C CA . CYS A 1 73 ? 5.762 4.743 -11.100 1.00 86.56 73 CYS A CA 1
ATOM 585 C C . CYS A 1 73 ? 6.584 5.710 -11.964 1.00 86.56 73 CYS A C 1
ATOM 587 O O . CYS A 1 73 ? 6.856 5.420 -13.129 1.00 86.56 73 CYS A O 1
ATOM 589 N N . ALA A 1 74 ? 7.064 6.818 -11.390 1.00 86.31 74 ALA A N 1
ATOM 590 C CA . ALA A 1 74 ? 7.944 7.758 -12.083 1.00 86.31 74 ALA A CA 1
ATOM 591 C C . ALA A 1 74 ? 9.321 7.159 -12.443 1.00 86.31 74 ALA A C 1
ATOM 593 O O . ALA A 1 74 ? 9.979 7.637 -13.370 1.00 86.31 74 ALA A O 1
ATOM 594 N N . GLN A 1 75 ? 9.765 6.119 -11.731 1.00 84.81 75 GLN A N 1
ATOM 595 C CA . GLN A 1 75 ? 11.012 5.395 -12.002 1.00 84.81 75 GLN A CA 1
ATOM 596 C C . GLN A 1 75 ? 10.833 4.226 -1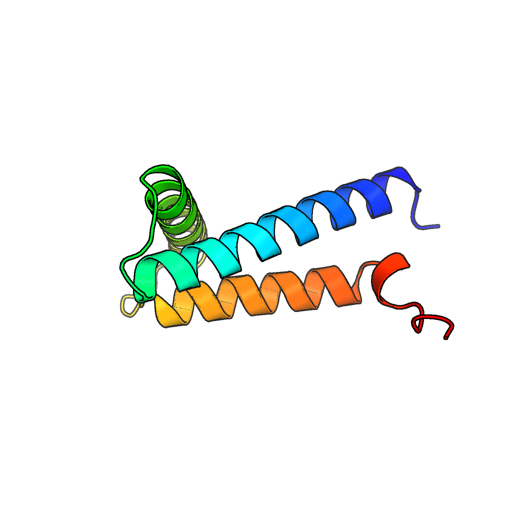2.978 1.00 84.81 75 GLN A C 1
ATOM 598 O O . GLN A 1 75 ? 11.797 3.850 -13.642 1.00 84.81 75 GLN A O 1
ATOM 603 N N . SER A 1 76 ? 9.624 3.694 -13.152 1.00 83.00 76 SER A N 1
ATOM 604 C CA . SER A 1 76 ? 9.359 2.635 -14.129 1.00 83.00 76 SER A CA 1
ATOM 605 C C . SER A 1 76 ? 9.315 3.192 -15.550 1.00 83.00 76 SER A C 1
ATOM 607 O O . SER A 1 76 ? 8.674 4.205 -15.825 1.00 83.00 76 SER A O 1
ATOM 609 N N . VAL A 1 77 ? 9.993 2.538 -16.491 1.00 79.81 77 VAL A N 1
ATOM 610 C CA . VAL A 1 77 ? 9.898 2.885 -17.918 1.00 79.81 77 VAL A CA 1
ATOM 611 C C . VAL A 1 77 ? 8.530 2.477 -18.477 1.00 79.81 77 VAL A C 1
ATOM 613 O O . VAL A 1 77 ? 7.963 3.211 -19.282 1.00 79.81 77 VAL A O 1
ATOM 616 N N . LEU A 1 78 ? 7.958 1.364 -18.001 1.00 75.81 78 LEU A N 1
ATOM 617 C CA . LEU A 1 78 ? 6.641 0.861 -18.422 1.00 75.81 78 LEU A CA 1
ATOM 618 C C . LEU A 1 78 ? 5.498 1.838 -18.105 1.00 75.81 78 LEU A C 1
ATOM 620 O O . LEU A 1 78 ? 4.582 1.981 -18.907 1.00 75.81 78 LEU A O 1
ATOM 624 N N . HIS A 1 79 ? 5.574 2.532 -16.967 1.00 71.00 79 HIS A N 1
ATOM 625 C CA . HIS A 1 79 ? 4.523 3.447 -16.496 1.00 71.00 79 HIS A CA 1
ATOM 626 C C . HIS A 1 79 ? 4.706 4.887 -17.006 1.00 71.00 79 HIS A C 1
ATOM 628 O O . HIS A 1 79 ? 3.821 5.723 -16.845 1.00 71.00 79 HIS A O 1
ATOM 634 N N . ARG A 1 80 ? 5.844 5.184 -17.650 1.00 66.56 80 ARG A N 1
ATOM 635 C CA . ARG A 1 80 ? 6.141 6.483 -18.277 1.00 66.56 80 ARG A CA 1
ATOM 636 C C . ARG A 1 80 ? 5.748 6.558 -19.751 1.00 66.56 80 ARG A C 1
ATOM 638 O O . ARG A 1 80 ? 5.773 7.644 -20.329 1.00 66.56 80 ARG A O 1
ATOM 645 N N . LEU A 1 81 ? 5.417 5.428 -20.373 1.00 56.38 81 LEU A N 1
ATOM 646 C CA . LEU A 1 81 ? 4.951 5.415 -21.752 1.00 56.38 81 LEU A CA 1
ATOM 647 C C . LEU A 1 81 ? 3.496 5.900 -21.789 1.00 56.38 81 LEU A C 1
ATOM 649 O O . LEU A 1 81 ? 2.670 5.383 -21.035 1.00 56.38 81 LEU A O 1
ATOM 653 N N . PRO A 1 82 ? 3.151 6.879 -22.647 1.00 51.81 82 PRO A N 1
ATOM 654 C CA . PRO A 1 82 ? 1.754 7.210 -22.869 1.00 51.81 82 PRO A CA 1
ATOM 655 C C . PRO A 1 82 ? 1.044 5.938 -23.331 1.00 51.81 82 PRO A C 1
ATOM 657 O O . PRO A 1 82 ? 1.557 5.232 -24.203 1.00 51.81 82 PRO A O 1
ATOM 660 N N . VAL A 1 83 ? -0.118 5.640 -22.742 1.00 52.69 83 VAL A N 1
ATOM 661 C CA . VAL A 1 83 ? -0.999 4.591 -23.259 1.00 52.69 83 VAL A CA 1
ATOM 662 C C . VAL A 1 83 ? -1.260 4.957 -24.715 1.00 52.69 83 VAL A C 1
ATOM 664 O O . VAL A 1 83 ? -1.897 5.973 -24.996 1.00 52.69 83 VAL A O 1
ATOM 667 N N . ALA A 1 84 ? -0.665 4.205 -25.640 1.00 46.41 84 ALA A N 1
ATOM 668 C CA . ALA A 1 84 ? -0.912 4.383 -27.056 1.00 46.41 84 ALA A CA 1
ATOM 669 C C . ALA A 1 84 ? -2.372 3.977 -27.291 1.00 46.41 84 ALA A C 1
ATOM 671 O O . ALA A 1 84 ? -2.685 2.787 -27.302 1.00 46.41 84 ALA A O 1
ATOM 672 N N . ASN A 1 85 ? -3.252 4.979 -27.352 1.00 38.28 85 ASN A N 1
ATOM 673 C CA . ASN A 1 85 ? -4.632 4.841 -27.816 1.00 38.28 85 ASN A CA 1
ATOM 674 C C . ASN A 1 85 ? -4.662 4.522 -29.311 1.00 38.28 85 ASN A C 1
ATOM 676 O O . ASN A 1 85 ? -3.860 5.135 -30.054 1.00 38.28 85 ASN A O 1
#

Secondary structure (DSSP, 8-state):
---HHHHHHHHHHHHHHHHHHHHHHHHHTT---HHHHHHHHHHHHHHHHH---S---HHHHHHHHHHHHHHHHHH-STTTS----

Radius of gyration: 14.72 Å; chains: 1; bounding box: 36×22×46 Å

pLDDT: mean 82.71, std 12.96, range [38.28, 95.75]

Foldseek 3Di:
DCDPVNLVVLVVLLVLLVVLLVLLVCVVVVNHDPVSVVSLVVLLVVVCVVPVDPPRDSVVSSVVSVVVSVVSLVVRPVNPDPPPD

Sequence (85 aa):
MHTVEHEWELHVAILDLEETIRAFDRVQRGGASANDVKRVQRAMTDLLETSPDDDFTMEAARQNVERAHDQLCAQSVLHRLPVAN